Protein AF-A0A0R3PTH6-F1 (afdb_monomer_lite)

Sequence (114 aa):
LYDTGCWYFQIESIDFRSLRDIFENSAKVYSACADNLTPVPDDHHIVLRNLPEEEKRHYWRKGLGAISRGEVAVIVLAGGQSSRLGSSAPKGNSGFENPIVEFSSTVLFSFESA

pLDDT: mean 76.68, std 15.37, range [45.81, 94.69]

InterPro domains:
  IPR029044 Nucleotide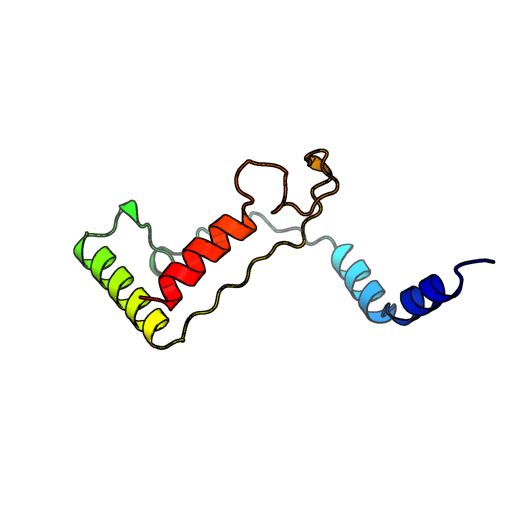-diphospho-sugar transferases [G3DSA:3.90.550.10] (7-105)
  IPR029044 Nucleotide-diphospho-sugar transferases [SSF53448] (8-94)
  IPR039741 UDP-sugar pyrophosphorylase [PTHR11952] (10-94)

Structure (mmCIF, N/CA/C/O backbone):
data_AF-A0A0R3PTH6-F1
#
_entry.id   AF-A0A0R3PTH6-F1
#
loop_
_atom_site.group_PDB
_atom_site.id
_atom_site.type_symbol
_atom_site.label_atom_id
_atom_site.label_alt_id
_atom_site.label_comp_id
_atom_site.label_asym_id
_atom_site.label_entity_id
_atom_site.label_seq_id
_atom_site.pdbx_PDB_ins_code
_atom_site.Cartn_x
_atom_site.Cartn_y
_atom_site.Cartn_z
_atom_site.occupancy
_atom_site.B_iso_or_equiv
_atom_site.auth_seq_id
_atom_site.auth_comp_id
_atom_site.auth_asym_id
_atom_site.auth_atom_id
_atom_site.pdbx_PDB_model_num
ATOM 1 N N . LEU A 1 1 ? 20.794 -29.534 -26.831 1.00 48.12 1 LEU A N 1
ATOM 2 C CA . LEU A 1 1 ? 19.911 -28.695 -27.670 1.00 48.12 1 LEU A CA 1
ATOM 3 C C . LEU A 1 1 ? 19.592 -27.466 -26.839 1.00 48.12 1 LEU A C 1
ATOM 5 O O . LEU A 1 1 ? 19.093 -27.627 -25.736 1.00 48.12 1 LEU A O 1
ATOM 9 N N . TYR A 1 2 ? 20.078 -26.307 -27.273 1.00 56.38 2 TYR A N 1
ATOM 10 C CA . TYR A 1 2 ? 20.193 -25.103 -26.451 1.00 56.38 2 TYR A CA 1
ATOM 11 C C . TYR A 1 2 ? 18.820 -24.468 -26.194 1.00 56.38 2 TYR A C 1
ATOM 13 O O . TYR A 1 2 ? 18.003 -24.386 -27.106 1.00 56.38 2 TYR A O 1
ATOM 21 N N . ASP A 1 3 ? 18.595 -24.028 -24.957 1.00 60.69 3 ASP A N 1
ATOM 22 C CA . ASP A 1 3 ? 17.411 -23.311 -24.465 1.00 60.69 3 ASP A CA 1
ATOM 23 C C . ASP A 1 3 ? 17.351 -21.875 -25.028 1.00 60.69 3 ASP A C 1
ATOM 25 O O . ASP A 1 3 ? 17.439 -20.879 -24.315 1.00 60.69 3 ASP A O 1
ATOM 29 N N . THR A 1 4 ? 17.313 -21.744 -26.355 1.00 63.97 4 THR A N 1
ATOM 30 C CA . THR A 1 4 ? 17.279 -20.442 -27.041 1.00 63.97 4 THR A CA 1
ATOM 31 C C . THR A 1 4 ? 15.887 -19.812 -27.038 1.00 63.97 4 THR A C 1
ATOM 33 O O . THR A 1 4 ? 15.767 -18.606 -27.243 1.00 63.97 4 THR A O 1
ATOM 36 N N . GLY A 1 5 ? 14.839 -20.599 -26.770 1.00 69.38 5 GLY A N 1
ATOM 37 C CA . GLY A 1 5 ? 13.456 -20.126 -26.715 1.00 69.38 5 GLY A CA 1
ATOM 38 C C . GLY A 1 5 ? 13.186 -19.211 -25.520 1.00 69.38 5 GLY A C 1
ATOM 39 O O . GLY A 1 5 ? 12.644 -18.124 -25.704 1.00 69.38 5 GLY A O 1
ATOM 40 N N . CYS A 1 6 ? 13.610 -19.596 -24.310 1.00 75.25 6 CYS A N 1
ATOM 41 C CA . CYS A 1 6 ? 13.364 -18.796 -23.103 1.00 75.25 6 CYS A CA 1
ATOM 42 C C . CYS A 1 6 ? 14.061 -17.428 -23.152 1.00 75.25 6 CYS A C 1
ATOM 44 O O . CYS A 1 6 ? 13.469 -16.418 -22.776 1.00 75.25 6 CYS A O 1
ATOM 46 N N . TRP A 1 7 ? 15.289 -17.380 -23.679 1.00 79.62 7 TRP A N 1
ATOM 47 C CA . TRP A 1 7 ? 16.044 -16.135 -23.859 1.00 79.62 7 TRP A CA 1
ATOM 48 C C . TRP A 1 7 ? 15.366 -15.161 -24.821 1.00 79.62 7 TRP A C 1
ATOM 50 O O . TRP A 1 7 ? 15.339 -13.959 -24.563 1.00 79.62 7 TRP A O 1
ATOM 60 N N . TYR A 1 8 ? 14.805 -15.674 -25.916 1.00 83.31 8 TYR A N 1
ATOM 61 C CA . TYR A 1 8 ? 14.120 -14.850 -26.906 1.00 83.31 8 TYR A CA 1
ATOM 62 C C . TYR A 1 8 ? 12.874 -14.181 -26.310 1.00 83.31 8 TYR A C 1
ATOM 64 O O . TYR A 1 8 ? 12.748 -12.959 -26.369 1.00 83.31 8 TYR A O 1
ATOM 72 N N . PHE A 1 9 ? 12.020 -14.954 -25.629 1.00 85.19 9 PHE A N 1
ATOM 73 C CA . PHE A 1 9 ? 10.839 -14.413 -24.946 1.00 85.19 9 PHE A CA 1
ATOM 74 C C . PHE A 1 9 ? 11.197 -13.414 -23.846 1.00 85.19 9 PHE A C 1
ATOM 76 O O . PHE A 1 9 ? 10.521 -12.398 -23.688 1.00 85.19 9 PHE A O 1
ATOM 83 N N . GLN A 1 10 ? 12.271 -13.669 -23.096 1.00 85.69 10 GLN A N 1
ATOM 84 C CA . GLN A 1 10 ? 12.720 -12.742 -22.066 1.00 85.69 10 GLN A CA 1
ATOM 85 C C . GLN A 1 10 ? 13.117 -11.390 -22.668 1.00 85.69 10 GLN A C 1
ATOM 87 O O . GLN A 1 10 ? 12.700 -10.356 -22.154 1.00 85.69 10 GLN A O 1
ATOM 92 N N . ILE A 1 11 ? 13.875 -11.383 -23.766 1.00 87.00 11 ILE A N 1
ATOM 93 C CA . ILE A 1 11 ? 14.310 -10.147 -24.430 1.00 87.00 11 ILE A CA 1
ATOM 94 C C . ILE A 1 11 ? 13.125 -9.399 -25.052 1.00 87.00 11 ILE A C 1
ATOM 96 O O . ILE A 1 11 ? 13.053 -8.181 -24.909 1.00 87.00 11 ILE A O 1
ATOM 100 N N . GLU A 1 12 ? 12.178 -10.098 -25.684 1.00 89.06 12 GLU A N 1
ATOM 101 C CA . GLU A 1 12 ? 10.970 -9.467 -26.238 1.00 89.06 12 GLU A CA 1
ATOM 102 C C . GLU A 1 12 ? 10.055 -8.875 -25.158 1.00 89.06 12 GLU A C 1
ATOM 104 O O . GLU A 1 12 ? 9.384 -7.874 -25.402 1.00 89.06 12 GLU A O 1
ATOM 109 N N . SER A 1 13 ? 10.037 -9.456 -23.954 1.00 90.88 13 SER A N 1
ATOM 110 C CA . SER A 1 13 ? 9.216 -8.957 -22.842 1.00 90.88 13 SER A CA 1
ATOM 111 C C . SER A 1 13 ? 9.742 -7.666 -22.198 1.00 90.88 13 SER A C 1
ATOM 113 O O . SER A 1 13 ? 9.031 -7.039 -21.410 1.00 90.88 13 SER A O 1
ATOM 115 N N . ILE A 1 14 ? 10.979 -7.260 -22.507 1.00 90.25 14 ILE A N 1
ATOM 116 C CA . ILE A 1 14 ? 11.623 -6.087 -21.910 1.00 90.25 14 ILE A CA 1
ATOM 117 C C . ILE A 1 14 ? 11.388 -4.854 -22.787 1.00 90.25 14 ILE A C 1
ATOM 119 O O . ILE A 1 14 ? 11.884 -4.756 -23.908 1.00 90.25 14 ILE A O 1
ATOM 123 N N . ASP A 1 15 ? 10.717 -3.843 -22.234 1.00 92.12 15 ASP A N 1
ATOM 124 C CA . ASP A 1 15 ? 10.667 -2.519 -22.854 1.00 92.12 15 ASP A CA 1
ATOM 125 C C . ASP A 1 15 ? 11.944 -1.720 -22.551 1.00 92.12 15 ASP A C 1
ATOM 127 O O . ASP A 1 15 ? 12.086 -1.064 -21.515 1.00 92.12 15 ASP A O 1
ATOM 131 N N . PHE A 1 16 ? 12.878 -1.744 -23.501 1.00 92.56 16 PHE A N 1
ATOM 132 C CA . PHE A 1 16 ? 14.151 -1.029 -23.404 1.00 92.56 16 PHE A CA 1
ATOM 133 C C . PHE A 1 16 ? 14.013 0.495 -23.324 1.00 92.56 16 PHE A C 1
ATOM 135 O O . PHE A 1 16 ? 14.930 1.155 -22.829 1.00 92.56 16 PHE A O 1
ATOM 142 N N . ARG A 1 17 ? 12.912 1.080 -23.818 1.00 92.00 17 ARG A N 1
ATOM 143 C CA . ARG A 1 17 ? 12.700 2.532 -23.726 1.00 92.00 17 ARG A CA 1
ATOM 144 C C . ARG A 1 17 ? 12.371 2.910 -22.290 1.00 92.00 17 ARG A C 1
ATOM 146 O O . ARG A 1 17 ? 13.105 3.696 -21.702 1.00 92.00 17 ARG A O 1
ATOM 153 N N . SER A 1 18 ? 11.367 2.253 -21.713 1.00 90.94 18 SER A N 1
ATOM 154 C CA . SER A 1 18 ? 10.998 2.444 -20.308 1.00 90.94 18 SER A CA 1
ATOM 155 C C . SER A 1 18 ? 12.156 2.124 -19.361 1.00 90.94 18 SER A C 1
ATOM 157 O O . SER A 1 18 ? 12.391 2.856 -18.405 1.00 90.94 18 SER A O 1
ATOM 159 N N . LEU A 1 19 ? 12.932 1.072 -19.645 1.00 91.50 19 LEU A N 1
ATOM 160 C CA . LEU A 1 19 ? 14.110 0.719 -18.848 1.00 91.50 19 LEU A CA 1
ATOM 161 C C . LEU A 1 19 ? 15.156 1.838 -18.845 1.00 91.50 19 LEU A C 1
ATOM 163 O O . LEU A 1 19 ? 15.680 2.175 -17.782 1.00 91.50 19 LEU A O 1
ATOM 167 N N . ARG A 1 20 ? 15.450 2.425 -20.012 1.00 92.19 20 ARG A N 1
ATOM 168 C CA . ARG A 1 20 ? 16.378 3.557 -20.111 1.00 92.19 20 ARG A CA 1
ATOM 169 C C . ARG A 1 20 ? 15.859 4.758 -19.327 1.00 92.19 20 ARG A C 1
ATOM 171 O O . ARG A 1 20 ? 16.624 5.327 -18.558 1.00 92.19 20 ARG A O 1
ATOM 178 N N . ASP A 1 21 ? 14.578 5.089 -19.455 1.00 93.06 21 ASP A N 1
ATOM 179 C CA . ASP A 1 21 ? 13.984 6.225 -18.745 1.00 93.06 21 ASP A CA 1
ATOM 180 C C . ASP A 1 21 ? 14.032 6.023 -17.221 1.00 93.06 21 ASP A C 1
ATOM 182 O O . ASP A 1 21 ? 14.398 6.936 -16.481 1.00 93.06 21 ASP A O 1
ATOM 186 N N . ILE A 1 22 ? 13.726 4.815 -16.733 1.00 91.00 22 ILE A N 1
ATOM 187 C CA . ILE A 1 22 ? 13.841 4.456 -15.310 1.00 91.00 22 ILE A CA 1
ATOM 188 C C . I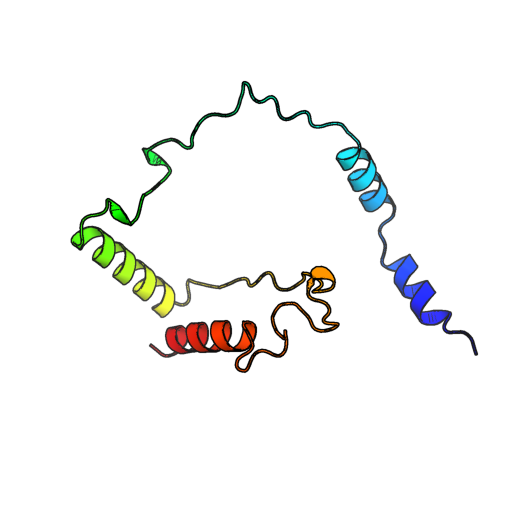LE A 1 22 ? 15.292 4.579 -14.844 1.00 91.00 22 ILE A C 1
ATOM 190 O O . ILE A 1 22 ? 15.548 5.169 -13.794 1.00 91.00 22 I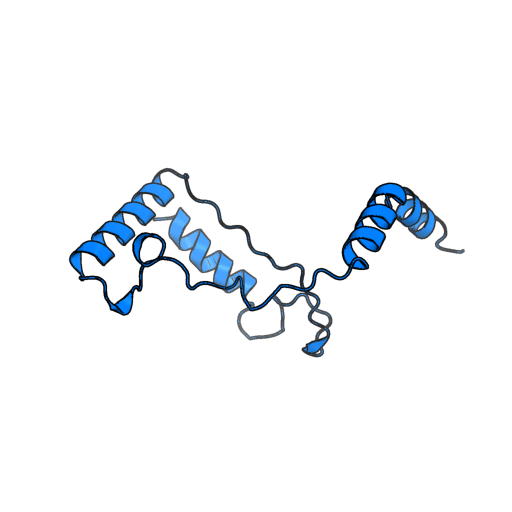LE A O 1
ATOM 194 N N . PHE A 1 23 ? 16.242 4.055 -15.619 1.00 90.81 23 PHE A N 1
ATOM 195 C CA . PHE A 1 23 ? 17.659 4.118 -15.284 1.00 90.81 23 PHE A CA 1
ATOM 196 C C . PHE A 1 23 ? 18.155 5.564 -15.212 1.00 90.81 23 PHE A C 1
ATOM 198 O O . PHE A 1 23 ? 18.684 5.976 -14.181 1.00 90.81 23 PHE A O 1
ATOM 205 N N . GLU A 1 24 ? 17.926 6.355 -16.260 1.00 92.38 24 GLU A N 1
ATOM 206 C CA . GLU A 1 24 ? 18.323 7.762 -16.315 1.00 92.38 24 GLU A CA 1
ATOM 207 C C . GLU A 1 24 ? 17.670 8.575 -15.195 1.00 92.38 24 GLU A C 1
ATOM 209 O O . GLU A 1 24 ? 18.327 9.418 -14.587 1.00 92.38 24 GLU A O 1
ATOM 214 N N . ASN A 1 25 ? 16.403 8.306 -14.867 1.00 88.00 25 ASN A N 1
ATOM 215 C CA . ASN A 1 25 ? 15.726 8.964 -13.750 1.00 88.00 25 ASN A CA 1
ATOM 216 C C . ASN A 1 25 ? 16.265 8.531 -12.384 1.00 88.00 25 ASN A C 1
ATOM 218 O O . ASN A 1 25 ? 16.364 9.369 -11.495 1.00 88.00 25 ASN A O 1
ATOM 222 N N . SER A 1 26 ? 16.647 7.264 -12.215 1.00 86.88 26 SER A N 1
ATOM 223 C CA . SER A 1 26 ? 17.246 6.769 -10.969 1.00 86.88 26 SER A CA 1
ATOM 224 C C . SER A 1 26 ? 18.677 7.273 -10.753 1.00 86.88 26 SER A C 1
ATOM 226 O O . SER A 1 26 ? 19.098 7.470 -9.617 1.00 86.88 26 SER A O 1
ATOM 228 N N . ALA A 1 27 ? 19.418 7.502 -11.841 1.00 85.44 27 ALA A N 1
ATOM 229 C CA . ALA A 1 27 ? 20.788 8.004 -11.815 1.00 85.44 27 ALA A CA 1
ATOM 230 C C . ALA A 1 27 ? 20.858 9.521 -11.569 1.00 85.44 27 ALA A C 1
ATOM 232 O O . ALA A 1 27 ? 21.907 10.036 -11.175 1.00 85.44 27 ALA A O 1
ATOM 233 N N . LYS A 1 28 ? 19.755 10.252 -11.782 1.00 86.44 28 LYS A N 1
ATOM 234 C CA . LYS A 1 28 ? 19.647 11.652 -11.363 1.00 86.44 28 LYS A CA 1
ATOM 235 C C . LYS A 1 28 ? 19.685 11.701 -9.838 1.00 86.44 28 LYS A C 1
ATOM 237 O O . LYS A 1 28 ? 18.849 11.109 -9.162 1.00 86.44 28 LYS A O 1
ATOM 242 N N . VAL A 1 29 ? 20.656 12.431 -9.294 1.00 68.94 29 VAL A N 1
ATOM 243 C CA . VAL A 1 29 ? 20.795 12.629 -7.848 1.00 68.94 29 VAL A CA 1
ATOM 244 C C . VAL A 1 29 ? 19.599 13.435 -7.345 1.00 68.94 29 VAL A C 1
ATOM 246 O O . VAL A 1 29 ? 19.579 14.662 -7.432 1.00 68.94 29 VAL A O 1
ATOM 249 N N . TYR A 1 30 ? 18.593 12.751 -6.802 1.00 66.19 30 TYR A N 1
ATOM 250 C CA . TYR A 1 30 ? 17.612 13.390 -5.937 1.00 66.19 30 TYR A CA 1
ATOM 251 C C . TYR A 1 30 ? 18.266 13.582 -4.570 1.00 66.19 30 TYR A C 1
ATOM 253 O O . TYR A 1 30 ? 18.260 12.688 -3.724 1.00 66.19 30 TYR A O 1
ATOM 261 N N . SER A 1 31 ? 18.894 14.739 -4.365 1.00 63.25 31 SER A N 1
ATOM 262 C CA . SER A 1 31 ? 19.334 15.127 -3.029 1.00 63.25 31 SER A CA 1
ATOM 263 C C . SER A 1 31 ? 18.092 15.573 -2.267 1.00 63.25 31 SER A C 1
ATOM 265 O O . SER A 1 31 ? 17.621 16.699 -2.439 1.00 63.25 31 SER A O 1
ATOM 267 N N . ALA A 1 32 ? 17.502 14.663 -1.490 1.00 62.56 32 ALA A N 1
ATOM 268 C CA . ALA A 1 32 ? 16.462 15.029 -0.542 1.00 62.56 32 ALA A CA 1
ATOM 269 C C . ALA A 1 32 ? 17.074 16.051 0.425 1.00 62.56 32 ALA A C 1
ATOM 271 O O . ALA A 1 32 ? 17.924 15.711 1.248 1.00 62.56 32 ALA A O 1
ATOM 272 N N . CYS A 1 33 ? 16.709 17.323 0.266 1.00 64.50 33 CYS A N 1
ATOM 273 C CA . CYS A 1 33 ? 17.201 18.377 1.135 1.00 64.50 33 CYS A CA 1
ATOM 274 C C . CYS A 1 33 ? 16.573 18.185 2.516 1.00 64.50 33 CYS A C 1
ATOM 276 O O . CYS A 1 33 ? 15.351 18.277 2.654 1.00 64.50 33 CYS A O 1
ATOM 278 N N . ALA A 1 34 ? 17.403 17.910 3.524 1.00 68.06 34 ALA A N 1
ATOM 279 C CA . ALA A 1 34 ? 16.951 17.735 4.902 1.00 68.06 34 ALA A CA 1
ATOM 280 C C . ALA A 1 34 ? 16.208 18.975 5.434 1.00 68.06 34 ALA A C 1
ATOM 282 O O . ALA A 1 34 ? 15.347 18.839 6.298 1.00 68.06 34 ALA A O 1
ATOM 283 N N . ASP A 1 35 ? 16.477 20.152 4.860 1.00 75.56 35 ASP A N 1
ATOM 284 C CA . ASP A 1 35 ? 15.861 21.426 5.245 1.00 75.56 35 ASP A CA 1
ATOM 285 C C . ASP A 1 35 ? 14.351 21.495 4.943 1.00 75.56 35 ASP A C 1
ATOM 287 O O . ASP A 1 35 ? 13.648 22.317 5.522 1.00 75.56 35 ASP A O 1
ATOM 291 N N . ASN A 1 36 ? 13.831 20.622 4.069 1.00 76.06 36 ASN A N 1
ATOM 292 C CA . ASN A 1 36 ? 12.408 20.574 3.704 1.00 76.06 36 ASN A CA 1
ATOM 293 C C . ASN A 1 36 ? 11.635 19.440 4.398 1.00 76.06 36 ASN A C 1
ATOM 295 O O . ASN A 1 36 ? 10.482 19.179 4.051 1.00 76.06 36 ASN A O 1
ATOM 299 N N . LEU A 1 37 ? 12.255 18.729 5.343 1.00 83.38 37 LEU A N 1
ATOM 300 C CA . LEU A 1 37 ? 11.584 17.675 6.098 1.00 83.38 37 LEU A CA 1
ATOM 301 C C . LEU A 1 37 ? 10.861 18.285 7.299 1.00 83.38 37 LEU A C 1
ATOM 303 O O . LEU A 1 37 ? 11.486 18.705 8.270 1.00 83.38 37 LEU A O 1
ATOM 307 N N . THR A 1 38 ? 9.533 18.298 7.252 1.00 86.69 38 THR A N 1
ATOM 308 C CA . THR A 1 38 ? 8.690 18.637 8.400 1.00 86.69 38 THR A CA 1
ATOM 309 C C . THR A 1 38 ? 7.987 17.392 8.947 1.00 86.69 38 THR A C 1
ATOM 311 O O . THR A 1 38 ? 7.739 16.439 8.200 1.00 86.69 38 THR A O 1
ATOM 314 N N . PRO A 1 39 ? 7.668 17.356 10.254 1.00 86.56 39 PRO A N 1
ATOM 315 C CA . PRO A 1 39 ? 6.825 16.307 10.813 1.00 86.56 39 PRO A CA 1
ATOM 316 C C . PRO A 1 39 ? 5.459 16.259 10.122 1.00 86.56 39 PRO A C 1
ATOM 318 O O . PRO A 1 39 ? 4.963 17.276 9.631 1.00 86.56 39 PRO A O 1
ATOM 321 N N . VAL A 1 40 ? 4.831 15.081 10.124 1.00 89.00 40 VAL A N 1
ATOM 322 C CA . VAL A 1 40 ? 3.438 14.949 9.681 1.00 89.00 40 VAL A CA 1
ATOM 323 C C . VAL A 1 40 ? 2.559 15.802 10.606 1.00 89.00 40 VAL A C 1
ATOM 325 O O . VAL A 1 40 ? 2.667 15.637 11.822 1.00 89.00 40 VAL A O 1
ATOM 328 N N . PRO A 1 41 ? 1.711 16.694 10.065 1.00 90.31 41 PRO A N 1
ATOM 329 C CA . PRO A 1 41 ? 0.800 17.515 10.859 1.00 90.31 41 PRO A CA 1
ATOM 330 C C . PRO A 1 41 ? -0.068 16.702 11.833 1.00 90.31 41 PRO A C 1
ATOM 332 O O . PRO A 1 41 ? -0.436 15.559 11.543 1.00 90.31 41 PRO A O 1
ATOM 335 N N . ASP A 1 42 ? -0.407 17.295 12.981 1.00 85.62 42 ASP A N 1
ATOM 336 C CA . ASP A 1 42 ? -1.168 16.642 14.061 1.00 85.62 42 ASP A CA 1
ATOM 337 C C . ASP A 1 42 ? -2.606 16.270 13.667 1.00 85.62 42 ASP A C 1
ATOM 339 O O . ASP A 1 42 ? -3.179 15.333 14.210 1.00 85.62 42 ASP A O 1
ATOM 343 N N . ASP A 1 43 ? -3.185 16.961 12.688 1.00 88.81 43 ASP A N 1
ATOM 344 C CA . ASP A 1 43 ? -4.507 16.675 12.127 1.00 88.81 43 ASP A CA 1
ATOM 345 C C . ASP A 1 43 ? -4.500 15.536 11.092 1.00 88.81 43 ASP A C 1
ATOM 347 O O . ASP A 1 43 ? -5.552 14.996 10.750 1.00 88.81 43 ASP A O 1
ATOM 351 N N . HIS A 1 44 ? -3.324 15.139 10.600 1.00 87.31 44 HIS A N 1
ATOM 352 C CA . HIS A 1 44 ? -3.152 14.116 9.564 1.00 87.31 44 HIS A CA 1
ATOM 353 C C . HIS A 1 44 ? -2.680 12.764 10.110 1.00 87.31 44 HIS A C 1
ATOM 355 O O . HIS A 1 44 ? -2.436 11.830 9.339 1.00 87.31 44 HIS A O 1
ATOM 361 N N . HIS A 1 45 ? -2.546 12.629 11.428 1.00 88.50 45 HIS A N 1
ATOM 362 C CA . HIS A 1 45 ? -2.180 11.368 12.050 1.00 88.50 45 HIS A CA 1
ATOM 363 C C . HIS A 1 45 ? -2.921 11.154 13.365 1.00 88.50 45 HIS A C 1
ATOM 365 O O . HIS A 1 45 ? -3.394 12.077 14.014 1.00 88.50 45 HIS A O 1
ATOM 371 N N . ILE A 1 46 ? -3.029 9.890 13.760 1.00 86.50 46 ILE A N 1
ATOM 372 C CA . ILE A 1 46 ? -3.703 9.497 14.990 1.00 86.50 46 ILE A CA 1
ATOM 373 C C . ILE A 1 46 ? -2.813 8.486 15.709 1.00 86.50 46 ILE A C 1
ATOM 375 O O . ILE A 1 46 ? -2.379 7.490 15.127 1.00 86.50 46 ILE A O 1
ATOM 379 N N . VAL A 1 47 ? -2.556 8.718 16.996 1.00 88.25 47 VAL A N 1
ATOM 380 C CA . VAL A 1 47 ? -1.766 7.808 17.835 1.00 88.25 47 VAL A CA 1
ATOM 381 C C . VAL A 1 47 ? -2.703 6.929 18.649 1.00 88.25 47 VAL A C 1
ATOM 383 O O . VAL A 1 47 ? -3.242 7.382 19.653 1.00 88.25 47 VAL A O 1
ATOM 386 N N . LEU A 1 48 ? -2.842 5.651 18.272 1.00 87.69 48 LEU A N 1
ATOM 387 C CA . LEU A 1 48 ? -3.788 4.698 18.882 1.00 87.69 48 LEU A CA 1
ATOM 388 C C . LEU A 1 48 ? -3.755 4.666 20.424 1.00 87.69 48 LEU A C 1
ATOM 390 O O . LEU A 1 48 ? -4.790 4.491 21.065 1.00 87.69 48 LEU A O 1
ATOM 394 N N . ARG A 1 49 ? -2.574 4.843 21.029 1.00 89.00 49 ARG A N 1
ATOM 395 C CA . ARG A 1 49 ? -2.396 4.854 22.493 1.00 89.00 49 ARG A CA 1
ATOM 396 C C . ARG A 1 49 ? -3.092 6.030 23.183 1.00 89.00 49 ARG A C 1
ATOM 398 O O . ARG A 1 49 ? -3.478 5.883 24.335 1.00 89.00 49 ARG A O 1
ATOM 405 N N . ASN A 1 50 ? -3.262 7.146 22.480 1.00 90.00 50 ASN A N 1
ATOM 406 C CA . ASN A 1 50 ? -3.814 8.387 23.016 1.00 90.00 50 ASN A CA 1
ATOM 407 C C . ASN A 1 50 ? -5.334 8.493 22.807 1.00 90.00 50 ASN A C 1
ATOM 409 O O . ASN A 1 50 ? -5.942 9.430 23.316 1.00 90.00 50 ASN A O 1
ATOM 413 N N . LEU A 1 51 ? -5.957 7.556 22.076 1.00 90.00 51 LEU A N 1
ATOM 414 C CA . LEU A 1 51 ? -7.401 7.589 21.841 1.00 90.00 51 LEU A CA 1
ATOM 415 C C . LEU A 1 51 ? -8.181 7.100 23.063 1.00 90.00 51 LEU A C 1
ATOM 417 O O . LEU A 1 51 ? -7.798 6.091 23.672 1.00 90.00 51 LEU A O 1
ATOM 421 N N . PRO A 1 52 ? -9.335 7.721 23.355 1.00 94.25 52 PRO A N 1
ATOM 422 C CA . PRO A 1 52 ? -10.290 7.172 24.301 1.00 94.25 52 PRO A CA 1
ATOM 423 C C . PRO A 1 52 ? -10.876 5.851 23.779 1.00 94.25 52 PRO A C 1
ATOM 425 O O . PRO A 1 52 ? -11.001 5.619 22.574 1.00 94.25 52 PRO A O 1
ATOM 428 N N . GLU A 1 53 ? -11.283 4.975 24.698 1.00 93.56 53 GLU A N 1
ATOM 429 C CA . GLU A 1 53 ? -11.853 3.661 24.357 1.00 93.56 53 GLU A CA 1
ATOM 430 C C . GLU A 1 53 ? -13.123 3.750 23.498 1.00 93.56 53 GLU A C 1
ATOM 432 O O . GLU A 1 53 ? -13.395 2.864 22.684 1.00 93.56 53 GLU A O 1
ATOM 437 N N . GLU A 1 54 ? -13.893 4.828 23.641 1.00 94.31 54 GLU A N 1
ATOM 438 C CA . GLU A 1 54 ? -15.077 5.074 22.819 1.00 94.31 54 GLU A CA 1
ATOM 439 C C . GLU A 1 54 ? -14.723 5.226 21.335 1.00 94.31 54 GLU A C 1
ATOM 441 O O . GLU A 1 54 ? -15.327 4.565 20.486 1.00 94.31 54 GLU A O 1
ATOM 446 N N . GLU A 1 55 ? -13.707 6.030 21.015 1.00 92.81 55 GLU A N 1
ATOM 447 C CA . GLU A 1 55 ? -13.268 6.229 19.634 1.00 92.81 55 GLU A CA 1
ATOM 448 C C . GLU A 1 55 ? -12.654 4.958 19.047 1.00 92.81 55 GLU A C 1
ATOM 450 O O . GLU A 1 55 ? -12.950 4.599 17.907 1.00 92.81 55 GLU A O 1
ATOM 455 N N . LYS A 1 56 ? -11.872 4.207 19.833 1.00 92.38 56 LYS A N 1
ATOM 456 C CA . LYS A 1 56 ? -11.353 2.899 19.395 1.00 92.38 56 LYS A CA 1
ATOM 457 C C . LYS A 1 56 ? -12.490 1.963 18.993 1.00 92.38 56 LYS A C 1
ATOM 459 O O . LYS A 1 56 ? -12.447 1.352 17.924 1.00 92.38 56 LYS A O 1
ATOM 464 N N . ARG A 1 57 ? -13.542 1.887 19.815 1.00 93.69 57 ARG A N 1
ATOM 465 C CA . ARG A 1 57 ? -14.732 1.074 19.527 1.00 93.69 57 ARG A CA 1
ATOM 466 C C . ARG A 1 57 ? -15.496 1.589 18.308 1.00 93.69 57 ARG A C 1
ATOM 468 O O . ARG A 1 57 ? -16.016 0.784 17.534 1.00 93.69 57 ARG A O 1
ATOM 475 N N . HIS A 1 58 ? -15.562 2.908 18.126 1.00 94.31 58 HIS A N 1
ATOM 476 C CA . HIS A 1 58 ? -16.160 3.524 16.945 1.00 94.31 58 HIS A CA 1
ATOM 477 C C . HIS A 1 58 ? -15.440 3.084 15.662 1.00 94.31 58 HIS A C 1
ATOM 479 O O . HIS A 1 58 ? -16.091 2.562 14.752 1.00 94.31 58 HIS A O 1
ATOM 485 N N . TYR A 1 59 ? -14.111 3.222 15.607 1.00 93.31 59 TYR A N 1
ATOM 486 C CA . TYR A 1 59 ? -13.310 2.805 14.453 1.00 93.31 59 TYR A CA 1
ATOM 487 C C . TYR A 1 59 ? -13.403 1.302 14.197 1.00 93.31 59 TYR A C 1
ATOM 489 O O . TYR A 1 59 ? -13.592 0.891 13.053 1.00 93.31 59 TYR A O 1
ATOM 497 N N . TRP A 1 60 ? -13.365 0.490 15.256 1.00 92.31 60 TRP A N 1
ATOM 498 C CA . TRP A 1 60 ? -13.522 -0.960 15.155 1.00 92.31 60 TRP A CA 1
ATOM 499 C C . TRP A 1 60 ? -14.843 -1.356 14.486 1.00 92.31 60 TRP A C 1
ATOM 501 O O . TRP A 1 60 ? -14.858 -2.094 13.502 1.00 92.31 60 TRP A O 1
ATOM 511 N N . ARG A 1 61 ? -15.966 -0.802 14.961 1.00 94.00 61 ARG A N 1
ATOM 512 C CA . ARG A 1 61 ? -17.293 -1.075 14.390 1.00 94.00 61 ARG A CA 1
ATOM 513 C C . ARG A 1 61 ? -17.416 -0.577 12.950 1.00 94.00 61 ARG A C 1
ATOM 515 O O . ARG A 1 61 ? -18.049 -1.240 12.133 1.00 94.00 61 ARG A O 1
ATOM 522 N N . LYS A 1 62 ? -16.821 0.576 12.632 1.00 94.69 62 LYS A N 1
ATOM 523 C CA . LYS A 1 62 ? -16.810 1.119 11.268 1.00 94.69 62 LYS A CA 1
ATOM 524 C C . LYS A 1 62 ? -16.050 0.198 10.308 1.00 94.69 62 LYS A C 1
ATOM 526 O O . LYS A 1 62 ? -16.552 -0.064 9.219 1.00 94.69 62 LYS A O 1
ATOM 531 N N . GLY A 1 63 ? -14.896 -0.317 10.735 1.00 92.56 63 GLY A N 1
ATOM 532 C CA . GLY A 1 63 ? -14.104 -1.288 9.979 1.00 92.56 63 GLY A CA 1
ATOM 533 C C . GLY A 1 63 ? -14.867 -2.587 9.729 1.00 92.56 63 GLY A C 1
ATOM 534 O O . GLY A 1 63 ? -15.022 -2.980 8.578 1.00 92.56 63 GLY A O 1
ATOM 535 N N . LEU A 1 64 ? -15.437 -3.190 10.779 1.00 92.00 64 LEU A N 1
ATOM 536 C CA . LEU A 1 64 ? -16.268 -4.396 10.647 1.00 92.00 64 LEU A CA 1
ATOM 537 C C . LEU A 1 64 ? -17.455 -4.187 9.702 1.00 92.00 64 LEU A C 1
ATOM 539 O O . LEU A 1 64 ? -17.744 -5.046 8.878 1.00 92.00 64 LEU A O 1
ATOM 543 N N . GLY A 1 65 ? -18.114 -3.028 9.770 1.00 93.44 65 GLY A N 1
ATOM 544 C CA . GLY A 1 65 ? -19.199 -2.706 8.849 1.00 93.44 65 GLY A CA 1
ATOM 545 C C . GLY A 1 65 ? -18.746 -2.585 7.390 1.00 93.44 65 GLY A C 1
ATOM 546 O O . GLY A 1 65 ? -19.509 -2.921 6.495 1.00 93.44 65 GLY A O 1
ATOM 547 N N . ALA A 1 66 ? -17.538 -2.083 7.127 1.00 92.31 66 ALA A N 1
ATOM 548 C CA . ALA A 1 66 ? -16.990 -2.032 5.769 1.00 92.31 66 ALA A CA 1
ATOM 549 C C . ALA A 1 66 ? -16.613 -3.432 5.256 1.00 92.31 66 ALA A C 1
ATOM 551 O O . ALA A 1 66 ? -16.867 -3.746 4.095 1.00 92.31 66 ALA A O 1
ATOM 552 N N . ILE A 1 67 ? -16.076 -4.288 6.134 1.00 92.19 67 ILE A N 1
ATOM 553 C CA . ILE A 1 67 ? -15.778 -5.693 5.825 1.00 92.19 67 ILE A CA 1
ATOM 554 C C . ILE A 1 67 ? -17.066 -6.439 5.463 1.00 92.19 67 ILE A C 1
ATOM 556 O O . ILE A 1 67 ? -17.127 -7.050 4.402 1.00 92.19 67 ILE A O 1
ATOM 560 N N . SER A 1 68 ? -18.127 -6.307 6.267 1.00 91.31 68 SER A N 1
ATOM 561 C CA . SER A 1 68 ? -19.397 -7.001 6.010 1.00 91.31 68 SER A CA 1
ATOM 562 C C . SER A 1 68 ? -20.117 -6.538 4.738 1.00 91.31 68 SER A C 1
ATOM 564 O O . SER A 1 68 ? -20.952 -7.264 4.202 1.00 91.31 68 SER A O 1
ATOM 566 N N . ARG A 1 69 ? -19.794 -5.343 4.223 1.00 94.19 69 ARG A N 1
ATOM 567 C CA . ARG A 1 69 ? -20.272 -4.848 2.920 1.00 94.19 69 ARG A CA 1
ATOM 568 C C . ARG A 1 69 ? -19.375 -5.243 1.742 1.00 94.19 69 ARG A C 1
ATOM 570 O O . ARG A 1 69 ? -19.701 -4.897 0.610 1.00 94.19 69 ARG A O 1
ATOM 577 N N . GLY A 1 70 ? -18.259 -5.933 1.981 1.00 90.94 70 GLY A N 1
ATOM 578 C CA . GLY A 1 70 ? -17.288 -6.275 0.940 1.00 90.94 70 GLY A CA 1
ATOM 579 C C . GLY A 1 70 ? -16.521 -5.066 0.389 1.00 90.94 70 GLY A C 1
ATOM 580 O O . GLY A 1 70 ? -16.042 -5.103 -0.739 1.00 90.94 70 GLY A O 1
ATOM 581 N N . GLU A 1 71 ? -16.405 -3.977 1.158 1.00 93.12 71 GLU A N 1
ATOM 582 C CA . GLU A 1 71 ? -15.731 -2.734 0.736 1.00 93.12 71 GLU A CA 1
ATOM 583 C C . GLU A 1 71 ? -14.219 -2.736 1.031 1.00 93.12 71 GLU A C 1
ATOM 585 O O . GLU A 1 71 ? -13.532 -1.744 0.785 1.00 93.12 71 GLU A O 1
ATOM 590 N N . VAL A 1 72 ? -13.688 -3.828 1.591 1.00 90.19 72 VAL A N 1
ATOM 591 C CA . VAL A 1 72 ? -12.295 -3.933 2.041 1.00 90.19 72 VAL A CA 1
ATOM 592 C C . VAL A 1 72 ? -11.589 -5.064 1.301 1.00 90.19 72 VAL A C 1
ATOM 594 O O . VAL A 1 72 ? -12.072 -6.190 1.271 1.00 90.19 72 VAL A O 1
ATOM 597 N N . ALA A 1 73 ? -10.410 -4.769 0.754 1.00 86.88 73 ALA A N 1
ATOM 598 C CA . ALA A 1 73 ? -9.506 -5.747 0.157 1.00 86.88 73 ALA A CA 1
ATOM 599 C C . ALA A 1 73 ? -8.100 -5.596 0.751 1.00 86.88 73 ALA A C 1
ATOM 601 O O . ALA A 1 73 ? -7.700 -4.501 1.152 1.00 86.88 73 ALA A O 1
ATOM 602 N N . VAL A 1 74 ? -7.336 -6.690 0.789 1.00 85.31 74 VAL A N 1
ATOM 603 C CA . VAL A 1 74 ? -5.956 -6.696 1.293 1.00 85.31 74 VAL A CA 1
ATOM 604 C C . VAL A 1 74 ? -4.990 -7.051 0.172 1.00 85.31 74 VAL A C 1
ATOM 606 O O . VAL A 1 74 ? -5.146 -8.060 -0.509 1.00 85.31 74 VAL A O 1
ATOM 609 N N . ILE A 1 75 ? -3.962 -6.218 0.002 1.00 83.31 75 ILE A N 1
ATOM 610 C CA . ILE A 1 75 ? -2.863 -6.449 -0.937 1.00 83.31 75 ILE A CA 1
ATOM 611 C C . ILE A 1 75 ? -1.639 -6.873 -0.132 1.00 83.31 75 ILE A C 1
ATOM 613 O O . ILE A 1 75 ? -1.105 -6.099 0.662 1.00 83.31 75 ILE A O 1
ATOM 617 N N . VAL A 1 76 ? -1.175 -8.103 -0.354 1.00 79.31 76 VAL A N 1
ATOM 618 C CA . VAL A 1 76 ? 0.019 -8.638 0.306 1.00 79.31 76 VAL A CA 1
ATOM 619 C C . VAL A 1 76 ? 1.225 -8.510 -0.626 1.00 79.31 76 VAL A C 1
ATOM 621 O O . VAL A 1 76 ? 1.306 -9.166 -1.663 1.00 79.31 76 VAL A O 1
ATOM 624 N N . LEU A 1 77 ? 2.201 -7.685 -0.242 1.00 79.69 77 LEU A N 1
ATOM 625 C CA . LEU A 1 77 ? 3.462 -7.527 -0.974 1.00 79.69 77 LEU A CA 1
ATOM 626 C C . LEU A 1 77 ? 4.447 -8.654 -0.604 1.00 79.69 77 LEU A C 1
ATOM 628 O O . LEU A 1 77 ? 5.284 -8.499 0.282 1.00 79.69 77 LEU A O 1
ATOM 632 N N . ALA A 1 78 ? 4.352 -9.799 -1.290 1.00 76.69 78 ALA A N 1
ATOM 633 C CA . ALA A 1 78 ? 5.144 -11.007 -1.000 1.00 76.69 78 ALA A CA 1
ATOM 634 C C . ALA A 1 78 ? 6.323 -11.279 -1.967 1.00 76.69 78 ALA A C 1
ATOM 636 O O . ALA A 1 78 ? 6.972 -12.318 -1.868 1.00 76.69 78 ALA A O 1
ATOM 637 N N . GLY A 1 79 ? 6.639 -10.363 -2.891 1.00 71.56 79 GLY A N 1
ATOM 638 C CA . GLY A 1 79 ? 7.628 -10.587 -3.965 1.00 71.56 79 GLY A CA 1
ATOM 639 C C . GLY A 1 79 ? 9.110 -10.527 -3.561 1.00 71.56 79 GLY A C 1
ATOM 640 O O . GLY A 1 79 ? 9.991 -10.673 -4.404 1.00 71.56 79 GLY A O 1
ATOM 641 N N . GLY A 1 80 ? 9.424 -10.280 -2.288 1.00 71.06 80 GLY A N 1
ATOM 642 C CA . GLY A 1 80 ? 10.810 -10.152 -1.842 1.00 71.06 80 GLY A CA 1
ATOM 643 C C . GLY A 1 80 ? 11.547 -11.494 -1.828 1.00 71.06 80 GLY A C 1
ATOM 644 O O . GLY A 1 80 ? 11.111 -12.427 -1.162 1.00 71.06 80 GLY A O 1
ATOM 645 N N . GLN A 1 81 ? 12.714 -11.561 -2.469 1.00 67.12 81 GLN A N 1
ATOM 646 C CA . GLN A 1 81 ? 13.602 -12.728 -2.409 1.00 67.12 81 GLN A CA 1
ATOM 647 C C . GLN A 1 81 ? 14.216 -12.902 -1.006 1.00 67.12 81 GLN A C 1
ATOM 649 O O . GLN A 1 81 ? 14.715 -11.942 -0.408 1.00 67.12 81 GLN A O 1
ATOM 654 N N . SER A 1 82 ? 14.180 -14.126 -0.468 1.00 59.94 82 SER A N 1
ATOM 655 C CA . SER A 1 82 ? 14.672 -14.485 0.879 1.00 59.94 82 SER A CA 1
ATOM 656 C C . SER A 1 82 ? 16.176 -14.729 0.951 1.00 59.94 82 SER A C 1
ATOM 658 O O . SER A 1 82 ? 16.648 -15.319 1.919 1.00 59.94 82 SER A O 1
ATOM 660 N N . SER A 1 83 ? 16.957 -14.275 -0.029 1.00 58.47 83 SER A N 1
ATOM 661 C CA . SER A 1 83 ? 18.387 -14.598 -0.126 1.00 58.47 83 SER A CA 1
ATOM 662 C C . SER A 1 83 ? 19.187 -14.169 1.115 1.00 58.47 83 SER A C 1
ATOM 664 O O . SER A 1 83 ? 20.155 -14.825 1.481 1.00 58.47 83 SER A O 1
ATOM 666 N N . ARG A 1 84 ? 18.741 -13.124 1.833 1.00 66.81 84 ARG A N 1
ATOM 667 C CA . ARG A 1 84 ? 19.331 -12.688 3.116 1.00 66.81 84 ARG A CA 1
ATOM 668 C C . ARG A 1 84 ? 19.069 -13.654 4.286 1.00 66.81 84 ARG A C 1
ATOM 670 O O . ARG A 1 84 ? 19.794 -13.607 5.270 1.00 66.81 84 ARG A O 1
ATOM 677 N N . LEU A 1 85 ? 18.047 -14.506 4.189 1.00 60.00 85 LEU A N 1
ATOM 678 C CA . LEU A 1 85 ? 17.652 -15.505 5.192 1.00 60.00 85 LEU A CA 1
ATOM 679 C C . LEU A 1 85 ? 18.174 -16.918 4.865 1.00 60.00 85 LEU A C 1
ATOM 681 O O . LEU A 1 85 ? 17.793 -17.872 5.535 1.00 60.00 85 LEU A O 1
ATOM 685 N N . GLY A 1 86 ? 19.012 -17.076 3.832 1.00 61.28 86 GLY A N 1
ATOM 686 C CA . GLY A 1 86 ? 19.601 -18.372 3.465 1.00 61.28 86 GLY A CA 1
ATOM 687 C C . GLY A 1 86 ? 18.604 -19.402 2.917 1.00 61.28 86 GLY A C 1
ATOM 688 O O . GLY A 1 86 ? 18.946 -20.573 2.792 1.00 61.28 86 GLY A O 1
ATOM 689 N N . SER A 1 87 ? 17.381 -18.982 2.583 1.00 60.31 87 SER A N 1
ATOM 690 C CA . SER A 1 87 ? 16.336 -19.846 2.032 1.00 60.31 87 SER A CA 1
ATOM 691 C C . SER A 1 87 ? 16.084 -19.525 0.560 1.00 60.31 87 SER A C 1
ATOM 693 O O . SER A 1 87 ? 16.046 -18.358 0.167 1.00 60.31 87 SER A O 1
ATOM 695 N N . SER A 1 88 ? 15.885 -20.572 -0.244 1.00 61.97 88 SER A N 1
ATOM 696 C CA . SER A 1 88 ? 15.467 -20.465 -1.653 1.00 61.97 88 SER A CA 1
ATOM 697 C C . SER A 1 88 ? 13.951 -20.272 -1.804 1.00 61.97 88 SER A C 1
ATOM 699 O O . SER A 1 88 ? 13.460 -20.073 -2.911 1.00 61.97 88 SER A O 1
ATOM 701 N N . ALA A 1 89 ? 13.199 -20.342 -0.701 1.00 61.91 89 ALA A N 1
ATOM 702 C CA . ALA A 1 89 ? 11.756 -20.148 -0.686 1.00 61.91 89 ALA A CA 1
ATOM 703 C C . ALA A 1 89 ? 11.387 -18.650 -0.602 1.00 61.91 89 ALA A C 1
ATOM 705 O O . ALA A 1 89 ? 12.132 -17.861 -0.005 1.00 61.91 89 ALA A O 1
ATOM 706 N N . PRO A 1 90 ? 10.226 -18.227 -1.143 1.00 58.66 90 PRO A N 1
ATOM 707 C CA . PRO A 1 90 ? 9.717 -16.865 -0.961 1.00 58.66 90 PRO A CA 1
ATOM 708 C C . PRO A 1 90 ? 9.576 -16.533 0.533 1.00 58.66 90 PRO A C 1
ATOM 710 O O . PRO A 1 90 ? 9.331 -17.426 1.342 1.00 58.66 90 PRO A O 1
ATOM 713 N N . LYS A 1 91 ? 9.725 -15.255 0.918 1.00 62.94 91 LYS A N 1
ATOM 714 C CA . LYS A 1 91 ? 9.831 -14.827 2.337 1.00 62.94 91 LYS A CA 1
ATOM 715 C C . LYS A 1 91 ? 8.702 -15.316 3.237 1.00 62.94 91 LYS A C 1
ATOM 717 O O . LYS A 1 91 ? 8.910 -15.481 4.432 1.00 62.94 91 LYS A O 1
ATOM 722 N N . GLY A 1 92 ? 7.528 -15.556 2.665 1.00 5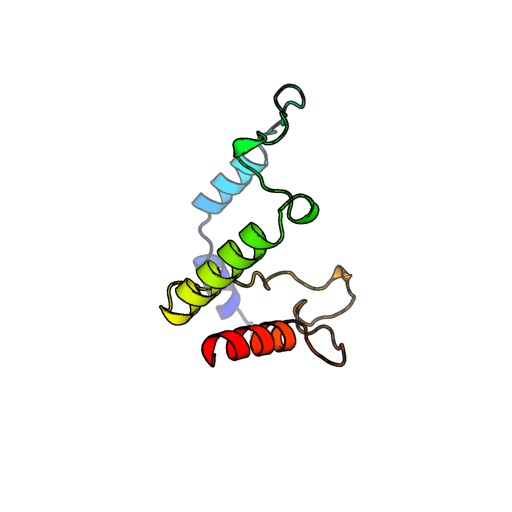5.72 92 GLY A N 1
ATOM 723 C CA . GLY A 1 92 ? 6.365 -16.056 3.384 1.00 55.72 92 GLY A CA 1
ATOM 724 C C . GLY A 1 92 ? 6.353 -17.566 3.664 1.00 55.72 92 GLY A C 1
ATOM 725 O O . GLY A 1 92 ? 5.494 -18.005 4.420 1.00 55.72 92 GLY A O 1
ATOM 726 N N . ASN A 1 93 ? 7.281 -18.342 3.090 1.00 58.47 93 ASN A N 1
ATOM 727 C CA . ASN A 1 93 ? 7.365 -19.805 3.203 1.00 58.47 93 ASN A CA 1
ATOM 728 C C . ASN A 1 93 ? 8.708 -20.271 3.803 1.00 58.47 93 ASN A C 1
ATOM 730 O O . ASN A 1 93 ? 9.304 -21.263 3.385 1.00 58.47 93 ASN A O 1
ATOM 734 N N . SER A 1 94 ? 9.243 -19.509 4.753 1.00 53.50 94 SER A N 1
ATOM 735 C CA . SER A 1 94 ? 10.563 -19.718 5.347 1.00 53.50 94 SER A CA 1
ATOM 736 C C . SER A 1 94 ? 10.598 -20.844 6.389 1.00 53.50 94 SER A C 1
ATOM 738 O O . SER A 1 94 ? 11.116 -20.634 7.471 1.00 53.50 94 SER A O 1
ATOM 740 N N . GLY A 1 95 ? 10.058 -22.033 6.100 1.00 53.25 95 GLY A N 1
ATOM 741 C CA . GLY A 1 95 ? 10.272 -23.253 6.905 1.00 53.25 95 GLY A CA 1
ATOM 742 C C . GLY A 1 95 ? 9.922 -23.182 8.403 1.00 53.25 95 GLY A C 1
ATOM 743 O O . GLY A 1 95 ? 10.282 -24.091 9.146 1.00 53.25 95 GLY A O 1
ATOM 744 N N . PHE A 1 96 ? 9.256 -22.120 8.859 1.00 58.69 96 PHE A N 1
ATOM 745 C CA . PHE A 1 96 ? 8.687 -22.033 10.197 1.00 58.69 96 PHE A CA 1
ATOM 746 C C . PHE A 1 96 ? 7.453 -22.931 10.270 1.00 58.69 96 PHE A C 1
ATOM 748 O O . PHE A 1 96 ? 6.752 -23.104 9.275 1.00 58.69 96 PHE A O 1
ATOM 755 N N . GLU A 1 97 ? 7.182 -23.459 11.463 1.00 50.84 97 GLU A N 1
ATOM 756 C CA . GLU A 1 97 ? 6.094 -24.405 11.761 1.00 50.84 97 GLU A CA 1
ATOM 757 C C . GLU A 1 97 ? 4.700 -23.891 11.337 1.00 50.84 97 GLU A C 1
ATOM 759 O O . GLU A 1 97 ? 3.791 -24.690 11.165 1.00 50.84 97 GLU A O 1
ATOM 764 N N . ASN A 1 98 ? 4.562 -22.578 11.085 1.00 56.72 98 ASN A N 1
ATOM 765 C CA . ASN A 1 98 ? 3.439 -21.963 10.374 1.00 56.72 98 ASN A CA 1
ATOM 766 C C . ASN A 1 98 ? 3.943 -20.878 9.392 1.00 56.72 98 ASN A C 1
ATOM 768 O O . ASN A 1 98 ? 4.497 -19.866 9.844 1.00 56.72 98 ASN A O 1
ATOM 772 N N . PRO A 1 99 ? 3.768 -21.026 8.066 1.00 60.06 99 PRO A N 1
ATOM 773 C CA . PRO A 1 99 ? 4.175 -20.007 7.105 1.00 60.06 99 PRO A CA 1
ATOM 774 C C . PRO A 1 99 ? 3.335 -18.726 7.245 1.00 60.06 99 PRO A C 1
ATOM 776 O O . PRO A 1 99 ? 2.125 -18.748 7.464 1.00 60.06 99 PRO A O 1
ATOM 779 N N . ILE A 1 100 ? 3.981 -17.567 7.089 1.00 61.03 100 ILE A N 1
ATOM 780 C CA . ILE A 1 100 ? 3.380 -16.238 7.324 1.00 61.03 100 ILE A CA 1
ATOM 781 C C . ILE A 1 100 ? 2.190 -15.982 6.388 1.00 61.03 100 ILE A C 1
ATOM 783 O O . ILE A 1 100 ? 1.229 -15.314 6.768 1.00 61.03 100 ILE A O 1
ATOM 787 N N . VAL A 1 101 ? 2.241 -16.523 5.168 1.00 59.91 101 VAL A N 1
ATOM 788 C CA . VAL A 1 101 ? 1.141 -16.405 4.196 1.00 59.91 101 VAL A CA 1
ATOM 789 C C . VAL A 1 101 ? -0.092 -17.162 4.677 1.00 59.91 101 VAL A C 1
ATOM 791 O O . VAL A 1 101 ? -1.199 -16.648 4.562 1.00 59.91 101 VAL A O 1
ATOM 794 N N . GLU A 1 102 ? 0.102 -18.339 5.270 1.00 59.31 102 GLU A N 1
ATOM 795 C CA . GLU A 1 102 ? -0.986 -19.150 5.813 1.00 59.31 102 GLU A CA 1
ATOM 796 C C . GLU A 1 102 ? -1.610 -18.459 7.025 1.00 59.31 102 GLU A C 1
ATOM 798 O O . GLU A 1 102 ? -2.822 -18.264 7.059 1.00 59.31 102 GLU A O 1
ATOM 803 N N . PHE A 1 103 ? -0.790 -17.940 7.941 1.00 58.69 103 PHE A N 1
ATOM 804 C CA . PHE A 1 103 ? -1.279 -17.152 9.074 1.00 58.69 103 PHE A CA 1
ATOM 805 C C . PHE A 1 103 ? -2.067 -15.909 8.627 1.00 58.69 103 PHE A C 1
ATOM 807 O O . PHE A 1 103 ? -3.165 -15.656 9.123 1.00 58.69 103 PHE A O 1
ATOM 814 N N . SER A 1 104 ? -1.551 -15.157 7.647 1.00 61.75 104 SER A N 1
ATOM 815 C CA . SER A 1 104 ? -2.254 -13.995 7.091 1.00 61.75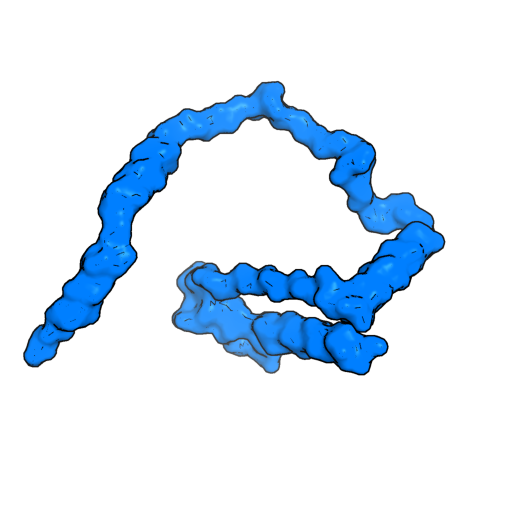 104 SER A CA 1
ATOM 816 C C . SER A 1 104 ? -3.570 -14.392 6.421 1.00 61.75 104 SER A C 1
ATOM 818 O O . SER A 1 104 ? -4.555 -13.673 6.570 1.00 61.75 104 SER A O 1
ATOM 820 N N . SER A 1 105 ? -3.602 -15.521 5.705 1.00 61.03 105 SER A N 1
ATOM 821 C CA . SER A 1 105 ? -4.807 -16.011 5.031 1.00 61.03 105 SER A CA 1
ATOM 822 C C . SER A 1 105 ? -5.874 -16.480 6.019 1.00 61.03 105 SER A C 1
ATOM 824 O O . SER A 1 105 ? -7.027 -16.099 5.872 1.00 61.03 105 SER A O 1
ATOM 826 N N . THR A 1 106 ? -5.508 -17.203 7.080 1.00 60.09 106 THR A N 1
ATOM 827 C CA . THR A 1 106 ? -6.448 -17.673 8.110 1.00 60.09 106 THR A CA 1
ATOM 828 C C . THR A 1 106 ? -7.097 -16.511 8.854 1.00 60.09 106 THR A C 1
ATOM 830 O O . THR A 1 106 ? -8.302 -16.532 9.112 1.00 60.09 106 THR A O 1
ATOM 833 N N . VAL A 1 107 ? -6.324 -15.463 9.159 1.00 60.59 107 VAL A N 1
ATOM 834 C CA . VAL A 1 107 ? -6.867 -14.235 9.756 1.00 60.59 107 VAL A CA 1
ATOM 835 C C . VAL A 1 107 ? -7.826 -13.550 8.778 1.00 60.59 107 VAL A C 1
ATOM 837 O O . VAL A 1 107 ? -8.930 -13.201 9.178 1.00 60.59 107 VAL A O 1
ATOM 840 N N . LEU A 1 108 ? -7.461 -13.423 7.499 1.00 57.94 108 LEU A N 1
ATOM 841 C CA . LEU A 1 108 ? -8.314 -12.842 6.451 1.00 57.94 108 LEU A CA 1
ATOM 842 C C . LEU A 1 108 ? -9.631 -13.610 6.240 1.00 57.94 108 LEU A C 1
ATOM 844 O O . LEU A 1 108 ? -10.695 -13.000 6.265 1.00 57.94 108 LEU A O 1
ATOM 848 N N . PHE A 1 109 ? -9.581 -14.937 6.111 1.00 55.09 109 PHE A N 1
ATOM 849 C CA . PHE A 1 109 ? -10.770 -15.781 5.936 1.00 55.09 109 PHE A CA 1
ATOM 850 C C . PHE A 1 109 ? -11.692 -15.770 7.161 1.00 55.09 109 PHE A C 1
ATOM 852 O O . PHE A 1 109 ? -12.914 -15.842 7.018 1.00 55.09 109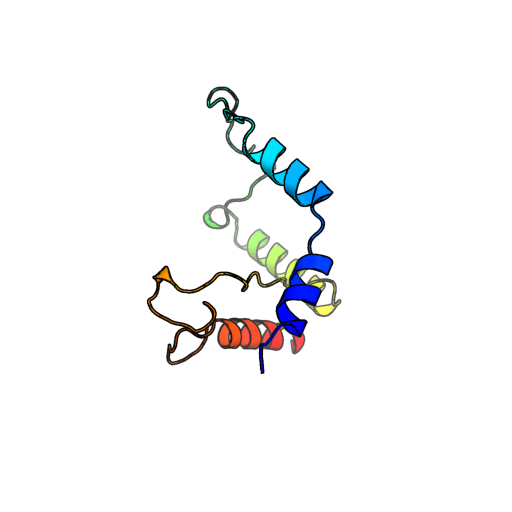 PHE A O 1
ATOM 859 N N . SER A 1 110 ? -11.127 -15.626 8.365 1.00 53.22 110 SER A N 1
ATOM 860 C CA . SER A 1 110 ? -11.922 -15.463 9.588 1.00 53.22 110 SER A CA 1
ATOM 861 C C . SER A 1 110 ? -12.719 -14.152 9.596 1.00 53.22 110 SER A C 1
ATOM 863 O O . SER A 1 110 ? -13.767 -14.096 10.229 1.00 53.22 110 SER A O 1
ATOM 865 N N . PHE A 1 111 ? -12.255 -13.115 8.887 1.00 49.22 111 PHE A N 1
ATOM 866 C CA . PHE A 1 111 ? -12.982 -11.850 8.730 1.00 49.22 111 PHE A CA 1
ATOM 867 C C . PHE A 1 111 ? -14.050 -11.889 7.632 1.00 49.22 111 PHE A C 1
ATOM 869 O O . PHE A 1 111 ? -15.021 -11.152 7.729 1.00 49.22 111 PHE A O 1
ATOM 876 N N . GLU A 1 112 ? -13.894 -12.730 6.609 1.00 47.00 112 GLU A N 1
ATOM 877 C CA . GLU A 1 112 ? -14.895 -12.896 5.542 1.00 47.00 112 GLU A CA 1
ATOM 878 C C . GLU A 1 112 ? -16.086 -13.773 5.984 1.00 47.00 112 GLU A C 1
ATOM 880 O O . GLU A 1 112 ? -17.179 -13.667 5.436 1.00 47.00 112 GLU A O 1
ATOM 885 N N . SER A 1 113 ? -15.888 -14.617 7.005 1.00 46.03 113 SER A N 1
ATOM 886 C CA . SER A 1 113 ? -16.910 -15.535 7.543 1.00 46.03 113 SER A CA 1
ATOM 887 C C . SER A 1 113 ? -17.704 -14.980 8.742 1.00 46.03 113 SER A C 1
ATOM 889 O O . SER A 1 113 ? -18.522 -15.713 9.305 1.00 46.03 113 SER A O 1
ATOM 891 N N . ALA A 1 114 ? -17.446 -13.736 9.163 1.00 45.81 114 ALA A N 1
ATOM 892 C CA . ALA A 1 114 ? -18.046 -13.077 10.332 1.00 45.81 114 ALA A CA 1
ATOM 893 C C . ALA A 1 114 ? -18.965 -11.915 9.928 1.00 45.81 114 ALA A C 1
ATOM 895 O O . ALA A 1 114 ? -20.024 -11.761 10.579 1.00 45.81 114 ALA A O 1
#

Radius of gyration: 22.84 Å; chains: 1; bounding box: 41×50×52 Å

Foldseek 3Di:
DDPVPVVVVVVVVDDPVVVVVVVVVVPPDPPPPPVPDDDDDPVRDDDPVPDDPVVVVVVVVVVLVCLQVVVDDDDDPFPDQCVVVVDRDTQQPSPPPHGNVNVVVVVVVVSNVD

Organism: Angiostrongylus costaricensis (NCBI:txid334426)

Secondary structure (DSSP, 8-state):
---HHHHHHHHHT--HHHHHHHHHHHHS-----GGG--PPPTTS---GGGS-HHHHHHHHHHHHHHHHTT------------GGGT-SS-GGGSS-SS-HHHHHHHHHHHHHT-